Protein AF-A0A6M3KMZ5-F1 (afdb_monomer_lite)

Radius of gyration: 20.12 Å; chains: 1; bounding box: 48×30×48 Å

Foldseek 3Di:
DDPLPVLLVVLLVVLVVVCVDPVRVVPDDDSVVSSVRSVVNSVVVVDDVCPPPDPVNVVVVVVVVCVVPVDDPDDDPDD

Sequence (79 aa):
MSLRDDGMELARERAAQAWCTPETKKIIMDTILAEAFAKILNEIWSQPWLGNAKTSELIDELRTRCEMNGTLDYRTVQG

Organism: NCBI:txid1070528

Structure (mmCIF, N/CA/C/O backbone):
data_AF-A0A6M3KMZ5-F1
#
_entry.id   AF-A0A6M3KMZ5-F1
#
loop_
_atom_site.group_PDB
_atom_site.id
_atom_site.type_symbol
_atom_site.label_atom_id
_atom_site.label_alt_id
_atom_site.label_comp_id
_atom_site.label_asym_id
_atom_site.label_entity_id
_atom_site.label_seq_id
_atom_site.pdbx_PDB_ins_code
_atom_site.Cartn_x
_atom_site.Cartn_y
_atom_site.Cartn_z
_atom_site.occupancy
_atom_site.B_iso_or_equiv
_atom_site.auth_seq_id
_atom_site.auth_comp_id
_atom_site.auth_asym_id
_atom_site.auth_atom_id
_atom_site.pdbx_PDB_model_num
ATOM 1 N N . MET A 1 1 ? -2.576 -20.662 -7.721 1.00 46.06 1 MET A N 1
ATOM 2 C CA . MET A 1 1 ? -2.296 -19.460 -6.916 1.00 46.06 1 MET A CA 1
ATOM 3 C C . MET A 1 1 ? -2.049 -18.334 -7.905 1.00 46.06 1 MET A C 1
ATOM 5 O O . MET A 1 1 ? -1.139 -18.449 -8.715 1.00 46.06 1 MET A O 1
ATOM 9 N N . SER A 1 2 ? -2.993 -17.399 -8.009 1.00 45.97 2 SER A N 1
ATOM 10 C CA . SER A 1 2 ? -3.029 -16.379 -9.063 1.00 45.97 2 SER A CA 1
ATOM 11 C C . SER A 1 2 ? -2.233 -15.162 -8.603 1.00 45.97 2 SER A C 1
ATOM 13 O O . SER A 1 2 ? -2.571 -14.588 -7.577 1.00 45.97 2 SER A O 1
ATOM 15 N N . LEU A 1 3 ? -1.235 -14.737 -9.382 1.00 51.72 3 LEU A N 1
ATOM 16 C CA . LEU A 1 3 ? -0.359 -13.572 -9.134 1.00 51.72 3 LEU A CA 1
ATOM 17 C C . LEU A 1 3 ? -1.098 -12.225 -8.929 1.00 51.72 3 LEU A C 1
ATOM 19 O O . LEU A 1 3 ? -0.459 -11.195 -8.745 1.00 51.72 3 LEU A O 1
ATOM 23 N N . ARG A 1 4 ? -2.435 -12.206 -9.012 1.00 54.91 4 ARG A N 1
ATOM 24 C CA . ARG A 1 4 ? -3.278 -11.016 -8.831 1.00 54.91 4 ARG A CA 1
ATOM 25 C C . ARG A 1 4 ? -3.810 -10.844 -7.404 1.00 54.91 4 ARG A C 1
ATOM 27 O O . ARG A 1 4 ? -4.184 -9.727 -7.067 1.00 54.91 4 ARG A O 1
ATOM 34 N N . ASP A 1 5 ? -3.845 -11.902 -6.591 1.00 59.72 5 ASP A N 1
ATOM 35 C CA . ASP A 1 5 ? -4.407 -11.829 -5.231 1.00 59.72 5 ASP A CA 1
ATOM 36 C C . ASP A 1 5 ? 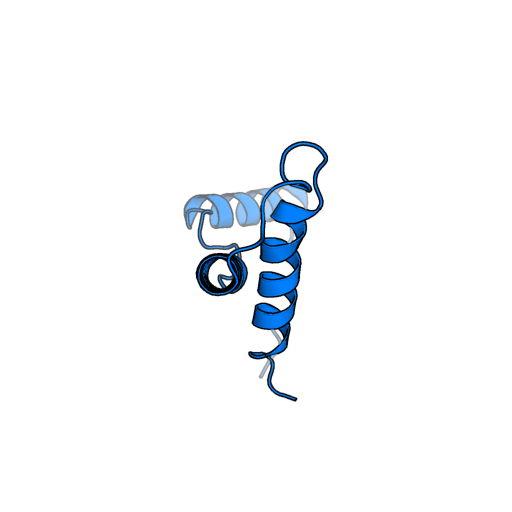-3.401 -11.275 -4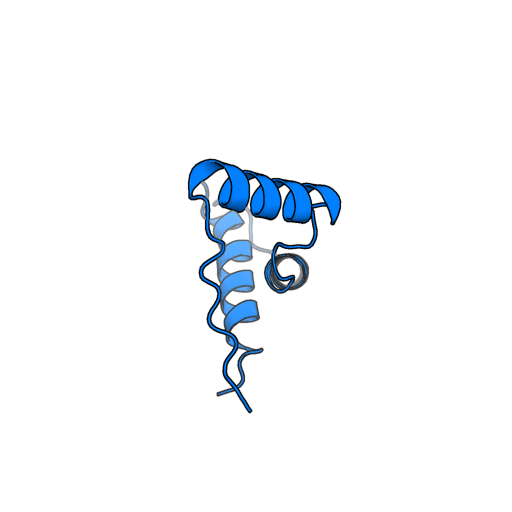.206 1.00 59.72 5 ASP A C 1
ATOM 38 O O . ASP A 1 5 ? -3.780 -10.471 -3.353 1.00 59.72 5 ASP A O 1
ATOM 42 N N . ASP A 1 6 ? -2.111 -11.596 -4.352 1.00 70.81 6 ASP A N 1
ATOM 43 C CA . ASP A 1 6 ? -1.064 -11.227 -3.383 1.00 70.81 6 ASP A CA 1
ATOM 44 C C . ASP A 1 6 ? -0.857 -9.695 -3.261 1.00 70.81 6 ASP A C 1
ATOM 46 O O . ASP A 1 6 ? -0.533 -9.178 -2.191 1.00 70.81 6 ASP A O 1
ATOM 50 N N . GLY A 1 7 ? -1.084 -8.933 -4.341 1.00 83.50 7 GLY A N 1
ATOM 51 C CA . GLY A 1 7 ? -0.940 -7.466 -4.339 1.00 83.50 7 GLY A CA 1
ATOM 52 C C . GLY A 1 7 ? -2.043 -6.742 -3.559 1.00 83.50 7 GLY A C 1
ATOM 53 O O . GLY A 1 7 ? -1.783 -5.766 -2.850 1.00 83.50 7 GLY A O 1
ATOM 54 N N . MET A 1 8 ? -3.274 -7.256 -3.630 1.00 92.88 8 MET A N 1
ATOM 55 C CA . MET A 1 8 ? -4.411 -6.687 -2.904 1.00 92.88 8 MET A CA 1
ATOM 56 C C . MET A 1 8 ? -4.312 -6.931 -1.400 1.00 92.88 8 MET A C 1
ATOM 58 O O . MET A 1 8 ? -4.709 -6.065 -0.621 1.00 92.88 8 MET A O 1
ATOM 62 N N . GLU A 1 9 ? -3.784 -8.080 -0.981 1.00 92.81 9 GLU A N 1
ATOM 63 C CA . GLU A 1 9 ? -3.550 -8.375 0.435 1.00 92.81 9 GLU A CA 1
ATOM 64 C C . GLU A 1 9 ? -2.555 -7.380 1.043 1.00 92.81 9 GLU A C 1
ATOM 66 O O . GLU A 1 9 ? -2.888 -6.684 2.005 1.00 92.81 9 GLU A O 1
ATOM 71 N N . LEU A 1 10 ? -1.402 -7.191 0.393 1.00 90.94 10 LEU A N 1
ATOM 72 C CA . LEU A 1 10 ? -0.416 -6.193 0.807 1.00 90.94 10 LEU A CA 1
ATOM 73 C C . LEU A 1 10 ? -1.012 -4.777 0.842 1.00 90.94 10 LEU A C 1
ATOM 75 O O . LEU A 1 10 ? -0.760 -4.009 1.770 1.00 90.94 10 LEU A O 1
ATOM 79 N N . ALA A 1 11 ? -1.818 -4.409 -0.152 1.00 94.25 11 ALA A N 1
ATOM 80 C CA . ALA A 1 11 ? -2.434 -3.090 -0.200 1.00 94.25 11 ALA A CA 1
ATOM 81 C C . ALA A 1 11 ? -3.436 -2.850 0.942 1.00 94.25 11 ALA A C 1
ATOM 83 O O . ALA A 1 11 ? -3.481 -1.747 1.494 1.00 94.25 11 ALA A O 1
ATOM 84 N N . ARG A 1 12 ? -4.191 -3.876 1.352 1.00 95.69 12 ARG A N 1
ATOM 85 C CA . ARG A 1 12 ? -5.088 -3.809 2.518 1.00 95.69 12 ARG A CA 1
ATOM 86 C C . ARG A 1 12 ? -4.324 -3.631 3.816 1.00 95.69 12 ARG A C 1
ATOM 88 O O . ARG A 1 12 ? -4.670 -2.750 4.600 1.00 95.69 12 ARG A O 1
ATOM 95 N N . GLU A 1 13 ? -3.273 -4.419 4.030 1.00 94.62 13 GLU A N 1
ATOM 96 C CA . GLU A 1 13 ? -2.423 -4.288 5.217 1.00 94.62 13 GLU A CA 1
ATOM 97 C C . GLU A 1 13 ? -1.856 -2.872 5.337 1.00 94.62 13 GLU A C 1
ATOM 99 O O . GLU A 1 13 ? -1.858 -2.270 6.411 1.00 94.62 13 GLU A O 1
ATOM 104 N N . ARG A 1 14 ? -1.411 -2.307 4.213 1.00 94.56 14 ARG A N 1
ATOM 105 C CA . ARG A 1 14 ? -0.820 -0.969 4.159 1.00 94.56 14 ARG A CA 1
ATOM 106 C C . ARG A 1 14 ? -1.844 0.138 4.369 1.00 94.56 14 ARG A C 1
ATOM 108 O O . ARG A 1 14 ? -1.539 1.097 5.072 1.00 94.56 14 ARG A O 1
ATOM 115 N N . ALA A 1 15 ? -3.056 -0.009 3.841 1.00 95.38 15 ALA A N 1
ATOM 116 C CA . ALA A 1 15 ? -4.152 0.905 4.147 1.00 95.38 15 ALA A CA 1
ATOM 117 C C . ALA A 1 15 ? -4.515 0.861 5.644 1.00 95.38 15 ALA A C 1
ATOM 119 O O . ALA A 1 15 ? -4.656 1.907 6.275 1.00 95.38 15 ALA A O 1
ATOM 120 N N . ALA A 1 16 ? -4.586 -0.333 6.241 1.00 94.69 16 ALA A N 1
ATOM 121 C CA . ALA A 1 16 ? -4.899 -0.505 7.660 1.00 94.69 16 ALA A CA 1
ATOM 122 C C . ALA A 1 16 ? -3.804 0.048 8.593 1.00 94.69 16 ALA A C 1
ATOM 124 O O . ALA A 1 16 ? -4.120 0.590 9.653 1.00 94.69 16 ALA A O 1
ATOM 125 N N . GLN A 1 17 ? -2.526 -0.006 8.194 1.00 94.88 17 GLN A N 1
ATOM 126 C CA . GLN A 1 17 ? -1.410 0.574 8.961 1.00 94.88 17 GLN A CA 1
ATOM 127 C C . GLN A 1 17 ? -1.597 2.065 9.265 1.00 94.88 17 GLN A C 1
ATOM 129 O O . GLN A 1 17 ? -1.099 2.540 10.288 1.00 94.88 17 GLN A O 1
ATOM 134 N N . ALA A 1 18 ? -2.353 2.794 8.437 1.00 94.62 18 ALA A N 1
ATOM 135 C CA . ALA A 1 18 ? -2.664 4.196 8.680 1.00 94.62 18 ALA A CA 1
ATOM 136 C C . ALA A 1 18 ? -3.439 4.424 9.985 1.00 94.62 18 ALA A C 1
ATOM 138 O O . ALA A 1 18 ? -3.389 5.536 10.492 1.00 94.62 18 ALA A O 1
ATOM 139 N N . TRP A 1 19 ? -4.094 3.405 10.557 1.00 96.00 19 TRP A N 1
ATOM 140 C CA . TRP A 1 19 ? -4.775 3.447 11.861 1.00 96.00 19 TRP A CA 1
ATOM 141 C C . TRP A 1 19 ? -3.927 2.928 13.024 1.00 96.00 19 TRP A C 1
ATOM 143 O O . TRP A 1 19 ? -4.384 2.905 14.162 1.00 96.00 19 TRP A O 1
ATOM 153 N N . CYS A 1 20 ? -2.690 2.510 12.782 1.00 95.38 20 CYS A N 1
ATOM 154 C CA . CYS A 1 20 ? -1.802 2.036 13.839 1.00 95.38 20 CYS A CA 1
ATOM 155 C C . CYS A 1 20 ? -0.857 3.131 14.360 1.00 95.38 20 CYS A C 1
ATOM 157 O O . CYS A 1 20 ? -0.112 2.886 15.312 1.00 95.38 20 CYS A O 1
ATOM 159 N N . THR A 1 21 ? -0.868 4.333 13.772 1.00 94.88 21 THR A N 1
ATOM 160 C CA . THR A 1 21 ? 0.041 5.419 14.169 1.00 94.88 21 THR A CA 1
ATOM 161 C C . THR A 1 21 ? -0.446 6.126 15.439 1.00 94.88 21 THR A C 1
ATOM 163 O O . THR A 1 21 ? -1.640 6.106 15.751 1.00 94.88 21 THR A O 1
ATOM 166 N N . PRO A 1 22 ? 0.444 6.760 16.224 1.00 97.69 22 PRO A N 1
ATOM 167 C CA . PRO A 1 22 ? 0.047 7.491 17.428 1.00 97.69 22 PRO A CA 1
ATOM 168 C C . PRO A 1 22 ? -1.055 8.536 17.204 1.00 97.69 22 PRO A C 1
ATOM 170 O O . PRO A 1 22 ? -1.890 8.727 18.092 1.00 97.69 22 PRO A O 1
ATOM 173 N N . GLU A 1 23 ? -1.058 9.178 16.036 1.00 96.88 23 GLU A N 1
ATOM 174 C CA . GLU A 1 23 ? -1.966 10.254 15.637 1.00 96.88 23 GLU A CA 1
ATOM 175 C C . GLU A 1 23 ? -3.369 9.737 15.303 1.00 96.88 23 GLU A C 1
ATOM 177 O O . GLU A 1 23 ? -4.361 10.402 15.595 1.00 96.88 23 GLU A O 1
ATOM 182 N N . THR A 1 24 ? -3.466 8.542 14.723 1.00 95.56 24 THR A N 1
ATOM 183 C CA . THR A 1 24 ? -4.712 8.006 14.157 1.00 95.56 24 THR A CA 1
ATOM 184 C C . THR A 1 24 ? -5.258 6.796 14.908 1.00 95.56 24 THR A C 1
ATOM 186 O O . THR A 1 24 ? -6.430 6.474 14.740 1.00 95.56 24 THR A O 1
ATOM 189 N N . LYS A 1 25 ? -4.489 6.165 15.809 1.00 95.06 25 LYS A N 1
ATOM 190 C CA . LYS A 1 25 ? -4.898 4.957 16.561 1.00 95.06 25 LYS A CA 1
ATOM 191 C C . LYS A 1 25 ? -6.152 5.087 17.417 1.00 95.06 25 LYS A C 1
ATOM 193 O O . LYS A 1 25 ? -6.666 4.088 17.909 1.00 95.06 25 LYS A O 1
ATOM 198 N N . LYS A 1 26 ? -6.606 6.315 17.673 1.00 96.75 26 LYS A N 1
ATOM 199 C CA . LYS A 1 26 ? -7.849 6.588 18.411 1.00 96.75 26 LYS A CA 1
ATOM 200 C C . LYS A 1 26 ? -9.059 6.775 17.491 1.00 96.75 26 LYS A C 1
ATOM 202 O O . LYS A 1 26 ? -10.179 6.848 17.986 1.00 96.75 26 LYS A O 1
ATOM 207 N N . ILE A 1 27 ? -8.842 6.896 16.185 1.00 96.25 27 ILE A N 1
ATOM 208 C CA . ILE A 1 27 ? -9.892 7.052 15.182 1.00 96.25 27 ILE A CA 1
ATOM 209 C C . ILE A 1 27 ? -10.456 5.662 14.883 1.00 96.25 27 ILE A C 1
ATOM 211 O O . ILE A 1 27 ? -9.704 4.706 14.710 1.00 96.25 27 ILE A O 1
ATOM 215 N N . ILE A 1 28 ? -11.782 5.535 14.826 1.00 96.50 28 ILE A N 1
ATOM 216 C CA . ILE A 1 28 ? -12.425 4.284 14.410 1.00 96.50 28 ILE A CA 1
ATOM 217 C C . ILE A 1 28 ? -12.129 4.067 12.923 1.00 96.50 28 ILE A C 1
ATOM 219 O O . ILE A 1 28 ? -12.301 4.978 12.113 1.00 96.50 28 ILE A O 1
ATOM 223 N N . MET A 1 29 ? -11.670 2.869 12.567 1.00 95.31 29 MET A N 1
ATOM 224 C CA . MET A 1 29 ? -11.396 2.522 11.176 1.00 95.31 29 MET A CA 1
ATOM 225 C C . MET A 1 29 ? -12.696 2.342 10.396 1.00 95.31 29 MET A C 1
ATOM 227 O O . MET A 1 29 ? -13.512 1.482 10.724 1.00 95.31 29 MET A O 1
ATOM 231 N N . ASP A 1 30 ? -12.855 3.134 9.338 1.00 96.19 30 ASP A N 1
ATOM 232 C CA . ASP A 1 30 ? -13.879 2.912 8.323 1.00 96.19 30 ASP A CA 1
ATOM 233 C C . ASP A 1 30 ? -13.358 1.869 7.329 1.00 96.1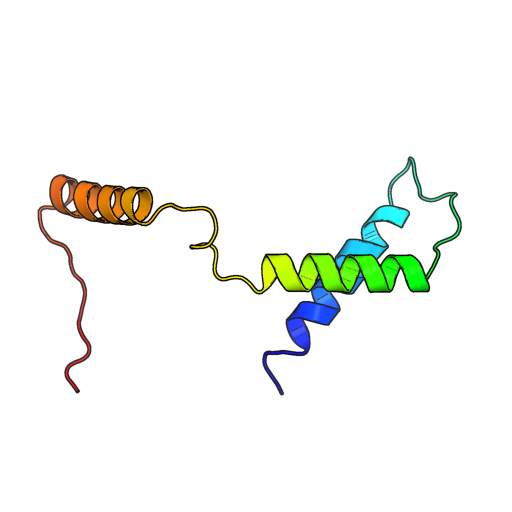9 30 ASP A C 1
ATOM 235 O O . ASP A 1 30 ? -12.423 2.113 6.562 1.00 96.19 30 ASP A O 1
ATOM 239 N N . THR A 1 31 ? -13.951 0.681 7.369 1.00 94.94 31 THR A N 1
ATOM 240 C CA . THR A 1 31 ? -13.533 -0.458 6.549 1.00 94.94 31 THR A CA 1
ATOM 241 C C . THR A 1 31 ? -13.820 -0.257 5.062 1.00 94.94 31 THR A C 1
ATOM 243 O O . THR A 1 31 ? -13.069 -0.770 4.232 1.00 94.94 31 THR A O 1
ATOM 246 N N . ILE A 1 32 ? -14.856 0.509 4.702 1.00 96.88 32 ILE A N 1
ATOM 247 C CA . ILE A 1 32 ? -15.186 0.818 3.304 1.00 96.88 32 ILE A CA 1
ATOM 248 C C . ILE A 1 32 ? -14.119 1.749 2.737 1.00 96.88 32 ILE A C 1
ATOM 250 O O . ILE A 1 32 ? -13.617 1.529 1.632 1.00 96.88 32 ILE A O 1
ATOM 254 N N . LEU A 1 33 ? -13.738 2.763 3.513 1.00 95.31 33 LEU A N 1
ATOM 255 C CA . LEU A 1 33 ? -12.694 3.699 3.121 1.00 95.31 33 LEU A 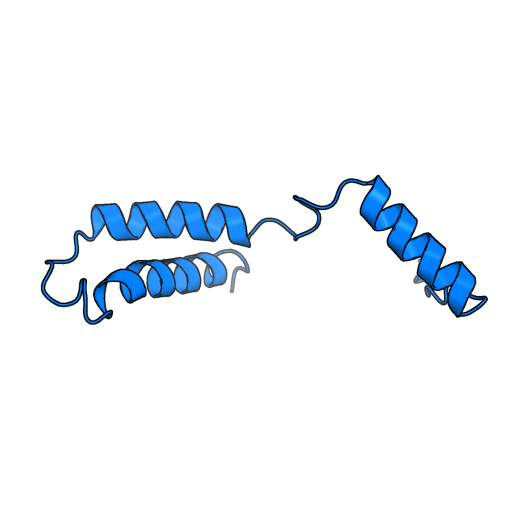CA 1
ATOM 256 C C . LEU A 1 33 ? -11.318 3.021 3.052 1.00 95.31 33 LEU A C 1
ATOM 258 O O . LEU A 1 33 ? -10.576 3.248 2.098 1.00 95.31 33 LEU A O 1
ATOM 262 N N . ALA A 1 34 ? -10.990 2.154 4.013 1.00 95.75 34 ALA A N 1
ATOM 263 C CA . ALA A 1 34 ? -9.744 1.388 4.002 1.00 95.75 34 ALA A CA 1
ATOM 264 C C . ALA A 1 34 ? -9.631 0.490 2.756 1.00 95.75 34 ALA A C 1
ATOM 266 O O . ALA A 1 34 ? -8.586 0.467 2.105 1.00 95.75 34 ALA A O 1
ATOM 267 N N . GLU A 1 35 ? -10.715 -0.185 2.362 1.00 95.56 35 GLU A N 1
ATOM 268 C CA . GLU A 1 35 ? -10.744 -1.002 1.142 1.00 95.56 35 GLU A CA 1
ATOM 269 C C . GLU A 1 35 ? -10.627 -0.142 -0.130 1.00 95.56 35 GLU A C 1
ATOM 271 O O . GLU A 1 35 ? -9.974 -0.541 -1.096 1.00 95.56 35 GLU A O 1
ATOM 276 N N . ALA A 1 36 ? -11.223 1.056 -0.147 1.00 96.69 36 ALA A N 1
ATOM 277 C CA . ALA A 1 36 ? -11.062 1.997 -1.255 1.00 96.69 36 ALA A CA 1
ATOM 278 C C . ALA A 1 36 ? -9.601 2.457 -1.404 1.00 96.69 36 ALA A C 1
ATOM 280 O O . ALA A 1 36 ? -9.070 2.447 -2.515 1.00 96.69 36 ALA A O 1
ATOM 281 N N . PHE A 1 37 ? -8.921 2.780 -0.299 1.00 95.88 37 PHE A N 1
ATOM 282 C CA . PHE A 1 37 ? -7.492 3.109 -0.317 1.00 95.88 37 PHE A CA 1
ATOM 283 C C . PHE A 1 37 ? -6.624 1.928 -0.747 1.00 95.88 37 PHE A C 1
ATOM 285 O O . PHE A 1 37 ? -5.704 2.114 -1.541 1.00 95.88 37 PHE A O 1
ATOM 292 N N . ALA A 1 38 ? -6.932 0.713 -0.289 1.00 95.56 38 ALA A N 1
ATOM 293 C CA . ALA A 1 38 ? -6.218 -0.489 -0.705 1.00 95.56 38 ALA A CA 1
ATOM 294 C C . ALA A 1 38 ? -6.278 -0.693 -2.228 1.00 95.56 38 ALA A C 1
ATOM 296 O O . ALA A 1 38 ? -5.263 -0.990 -2.852 1.00 95.56 38 ALA A O 1
ATOM 297 N N . LYS A 1 39 ? -7.433 -0.458 -2.862 1.00 94.50 39 LYS A N 1
ATOM 298 C CA . LYS A 1 39 ? -7.556 -0.533 -4.329 1.00 94.50 39 LYS A CA 1
ATOM 299 C C . LYS A 1 39 ? -6.653 0.473 -5.040 1.00 94.50 39 LYS A C 1
ATOM 301 O O . LYS A 1 39 ? -5.966 0.089 -5.980 1.00 94.50 39 LYS A O 1
ATOM 306 N N . ILE A 1 40 ? -6.610 1.718 -4.560 1.00 93.50 40 ILE A N 1
ATOM 307 C CA . ILE A 1 40 ? -5.743 2.774 -5.113 1.00 93.50 40 ILE A CA 1
ATOM 308 C C . ILE A 1 40 ? -4.263 2.393 -4.964 1.00 93.50 40 ILE A C 1
ATOM 310 O O . ILE A 1 40 ? -3.487 2.513 -5.909 1.00 93.50 40 ILE A O 1
ATOM 314 N N . LEU A 1 41 ? -3.863 1.900 -3.788 1.00 90.75 41 LEU A N 1
ATOM 315 C CA . LEU A 1 41 ? -2.488 1.469 -3.528 1.00 90.75 41 LEU A CA 1
ATOM 316 C C . LEU A 1 41 ? -2.081 0.299 -4.425 1.00 90.75 41 LEU A C 1
ATOM 318 O O . LEU A 1 41 ? -1.010 0.337 -5.027 1.00 90.75 41 LEU A O 1
ATOM 322 N N . ASN A 1 42 ? -2.942 -0.712 -4.549 1.00 90.62 42 ASN A N 1
ATOM 323 C CA . ASN A 1 42 ? -2.688 -1.852 -5.421 1.00 90.62 42 ASN A CA 1
ATOM 324 C C . ASN A 1 42 ? -2.595 -1.423 -6.890 1.00 90.62 42 ASN A C 1
ATOM 326 O O . ASN A 1 42 ? -1.711 -1.886 -7.602 1.00 90.62 42 ASN A O 1
ATOM 330 N N . GLU A 1 43 ? -3.460 -0.512 -7.343 1.00 87.19 43 GLU A N 1
ATOM 331 C CA . GLU A 1 43 ? -3.397 0.036 -8.699 1.00 87.19 43 GLU A CA 1
ATOM 332 C C . GLU A 1 43 ? -2.036 0.685 -8.970 1.00 87.19 43 GLU A C 1
ATOM 334 O O . GLU A 1 43 ? -1.397 0.341 -9.960 1.00 87.19 43 GLU A O 1
ATOM 339 N N . ILE A 1 44 ? -1.547 1.535 -8.063 1.00 84.00 44 ILE A N 1
ATOM 340 C CA . ILE A 1 44 ? -0.250 2.214 -8.198 1.00 84.00 44 ILE A CA 1
ATOM 341 C C . ILE A 1 44 ? 0.918 1.220 -8.144 1.00 84.00 44 ILE A C 1
ATOM 343 O O . ILE A 1 44 ? 1.825 1.297 -8.969 1.00 84.00 44 ILE A O 1
ATOM 347 N N . TRP A 1 45 ? 0.919 0.285 -7.191 1.00 81.56 45 TRP A N 1
ATOM 348 C CA . TRP A 1 45 ? 2.023 -0.667 -7.006 1.00 81.56 45 TRP A CA 1
ATOM 349 C C . TRP A 1 45 ? 2.061 -1.788 -8.036 1.00 81.56 45 TRP A C 1
ATOM 351 O O . TRP A 1 45 ? 3.126 -2.346 -8.288 1.00 81.56 45 TRP A O 1
ATOM 361 N N . SER A 1 46 ? 0.922 -2.110 -8.645 1.00 75.94 46 SER A N 1
ATOM 362 C CA . SER A 1 46 ? 0.855 -3.069 -9.748 1.00 75.94 46 SER A CA 1
ATOM 363 C C . SER A 1 46 ? 1.446 -2.524 -11.049 1.00 75.94 46 SER A C 1
ATOM 365 O O . SER A 1 46 ? 1.714 -3.301 -11.967 1.00 75.94 46 SER A O 1
ATOM 367 N N . GLN A 1 47 ? 1.685 -1.211 -11.137 1.00 71.44 47 GLN A N 1
ATOM 368 C CA . GLN A 1 47 ? 2.384 -0.640 -12.278 1.00 71.44 47 GLN A CA 1
ATOM 369 C C . GLN A 1 47 ? 3.876 -1.003 -12.194 1.00 71.44 47 GLN A C 1
ATOM 371 O O . GLN A 1 47 ? 4.534 -0.666 -11.205 1.00 71.44 47 GLN A O 1
ATOM 376 N N . PRO A 1 48 ? 4.458 -1.646 -13.224 1.00 58.78 48 PRO A N 1
ATOM 377 C CA . PRO A 1 48 ? 5.901 -1.799 -13.309 1.00 58.78 48 PRO A CA 1
ATOM 378 C C . PRO A 1 48 ? 6.492 -0.389 -13.327 1.00 58.78 48 PRO A C 1
ATOM 380 O O . PRO A 1 48 ? 6.113 0.441 -14.151 1.00 58.78 48 PRO A O 1
ATOM 383 N N . TRP A 1 49 ? 7.396 -0.090 -12.403 1.00 57.00 49 TRP A N 1
ATOM 384 C CA . TRP A 1 49 ? 8.022 1.219 -12.150 1.00 57.00 49 TRP A CA 1
ATOM 385 C C . TRP A 1 49 ? 8.847 1.812 -13.319 1.00 57.00 49 TRP A C 1
ATOM 387 O O . TRP A 1 49 ? 9.728 2.637 -13.110 1.00 57.00 49 TRP A O 1
ATOM 397 N N . LEU A 1 50 ? 8.533 1.466 -14.566 1.00 48.16 50 LEU A N 1
ATOM 398 C CA . LEU A 1 50 ? 8.738 2.326 -15.730 1.00 48.16 50 LEU A CA 1
ATOM 399 C C . LEU A 1 50 ? 7.816 3.565 -15.722 1.00 48.16 50 LEU A C 1
ATOM 401 O O . LEU A 1 50 ? 8.116 4.536 -16.399 1.00 48.16 50 LEU A O 1
ATOM 405 N N . GLY A 1 51 ? 6.708 3.569 -14.968 1.00 51.88 51 GLY A N 1
ATOM 406 C CA . GLY A 1 51 ? 5.615 4.543 -15.149 1.00 51.88 51 GLY A CA 1
ATOM 407 C C . GLY A 1 51 ? 5.924 6.033 -14.917 1.00 51.88 51 GLY A C 1
ATOM 408 O O . GLY A 1 51 ? 5.236 6.871 -15.491 1.00 51.88 51 GLY A O 1
ATOM 409 N N . ASN A 1 52 ? 6.950 6.375 -14.126 1.00 49.69 52 ASN A N 1
ATOM 410 C CA . ASN A 1 52 ? 7.409 7.766 -13.949 1.00 49.69 52 ASN A CA 1
ATOM 411 C C . ASN A 1 52 ? 8.770 8.045 -14.596 1.00 49.69 52 ASN A C 1
ATOM 413 O O . ASN A 1 52 ? 9.184 9.201 -14.629 1.00 49.69 52 ASN A O 1
ATOM 417 N N . ALA A 1 53 ? 9.454 7.015 -15.098 1.00 55.19 53 ALA A N 1
ATOM 418 C CA . ALA A 1 53 ? 10.665 7.206 -15.870 1.00 55.19 53 ALA A CA 1
ATOM 419 C C . ALA A 1 53 ? 10.254 7.503 -17.315 1.00 55.19 53 ALA A C 1
ATOM 421 O O . ALA A 1 53 ? 9.655 6.666 -17.993 1.00 55.19 53 ALA A O 1
ATOM 422 N N . LYS A 1 54 ? 10.563 8.695 -17.821 1.00 58.69 54 LYS A N 1
ATOM 423 C CA . LYS A 1 54 ? 10.444 8.966 -19.254 1.00 58.69 54 LYS A CA 1
ATOM 424 C C . LYS A 1 54 ? 11.294 7.944 -20.002 1.00 58.69 54 LYS A C 1
ATOM 426 O O . LYS A 1 54 ? 12.381 7.586 -19.559 1.00 58.69 54 LYS A O 1
ATOM 431 N N . THR A 1 55 ? 10.860 7.552 -21.197 1.00 64.50 55 THR A N 1
ATOM 432 C CA . THR A 1 55 ? 11.668 6.736 -22.120 1.00 64.50 55 THR A CA 1
ATOM 433 C C . THR A 1 55 ? 13.103 7.267 -22.257 1.00 64.50 55 THR A C 1
ATOM 435 O O . THR A 1 55 ? 14.036 6.485 -22.383 1.00 64.50 55 THR A O 1
ATOM 438 N N . SER A 1 56 ? 13.297 8.588 -22.165 1.00 69.44 56 SER A N 1
ATOM 439 C CA . SER A 1 56 ? 14.618 9.224 -22.139 1.00 69.44 56 SER A CA 1
ATOM 440 C C . SER A 1 56 ? 15.471 8.838 -20.930 1.00 69.44 56 SER A C 1
ATOM 442 O O . SER A 1 56 ? 16.650 8.583 -21.103 1.00 69.44 56 SER A O 1
ATOM 444 N N . GLU A 1 57 ? 14.896 8.745 -19.731 1.00 71.69 57 GLU A N 1
ATOM 445 C CA . GLU A 1 57 ? 15.625 8.413 -18.498 1.00 71.69 57 GLU A CA 1
ATOM 446 C C . GLU A 1 57 ? 16.100 6.954 -18.508 1.00 71.69 57 GLU A C 1
ATOM 448 O O . GLU A 1 57 ? 17.188 6.651 -18.029 1.00 71.69 57 GLU A O 1
ATOM 453 N N . LEU A 1 58 ? 15.336 6.060 -19.143 1.00 74.00 58 LEU A N 1
ATOM 454 C CA . LEU A 1 58 ? 15.766 4.681 -19.396 1.00 74.00 58 LEU A CA 1
ATOM 455 C C . LEU A 1 58 ? 16.856 4.594 -20.455 1.00 74.00 58 LEU A C 1
ATOM 457 O O . LEU A 1 58 ? 17.810 3.841 -20.302 1.00 74.00 58 LEU A O 1
ATOM 461 N N . ILE A 1 59 ? 16.714 5.349 -21.545 1.00 79.06 59 ILE A N 1
ATOM 462 C CA . ILE A 1 59 ? 17.724 5.383 -22.605 1.00 79.06 59 ILE A CA 1
ATOM 463 C C . ILE A 1 59 ? 19.035 5.973 -22.076 1.00 79.06 59 ILE A C 1
ATOM 465 O O . ILE A 1 59 ? 20.099 5.461 -22.418 1.00 79.06 59 ILE A O 1
ATOM 469 N N . ASP A 1 60 ? 18.974 7.009 -21.242 1.00 76.88 60 ASP A N 1
ATOM 470 C CA . ASP A 1 60 ? 20.151 7.617 -20.623 1.00 76.88 60 ASP A CA 1
ATOM 471 C C . ASP A 1 60 ? 20.814 6.651 -19.637 1.00 76.88 60 ASP A C 1
ATOM 473 O O . ASP A 1 60 ? 22.029 6.488 -19.676 1.00 76.88 60 ASP A O 1
ATOM 477 N N . GLU A 1 61 ? 20.038 5.921 -18.835 1.00 77.44 61 GLU A N 1
ATOM 478 C CA . GLU A 1 61 ? 20.572 4.888 -17.945 1.00 77.44 61 GLU A CA 1
ATOM 479 C C . GLU A 1 61 ? 21.276 3.756 -18.713 1.00 77.44 61 GLU A C 1
ATOM 481 O O . GLU A 1 61 ? 22.407 3.377 -18.384 1.00 77.44 61 GLU A O 1
ATOM 486 N N . LEU A 1 62 ? 20.663 3.279 -19.800 1.00 79.62 62 LEU A N 1
ATOM 487 C CA . LEU A 1 62 ? 21.263 2.296 -20.702 1.00 79.62 62 LEU A CA 1
ATOM 488 C C . LEU A 1 62 ? 22.532 2.839 -21.373 1.00 79.62 62 LEU A C 1
ATOM 490 O O . LEU A 1 62 ? 23.527 2.116 -21.474 1.00 79.62 62 LEU A O 1
ATOM 494 N N . ARG A 1 63 ? 22.531 4.107 -21.805 1.00 76.19 63 ARG A N 1
ATOM 495 C CA . ARG A 1 63 ? 23.692 4.768 -22.418 1.00 76.19 63 ARG A CA 1
ATOM 496 C C . ARG A 1 63 ? 24.841 4.900 -21.424 1.00 76.19 63 ARG A C 1
ATOM 498 O O . ARG A 1 63 ? 25.949 4.478 -21.740 1.00 76.19 63 ARG A O 1
ATOM 505 N N . THR A 1 64 ? 24.584 5.399 -20.217 1.00 77.62 64 THR A N 1
ATOM 506 C CA . THR A 1 64 ? 25.600 5.527 -19.164 1.00 77.62 64 THR A CA 1
ATOM 507 C C . THR A 1 64 ? 26.223 4.171 -18.830 1.00 77.62 64 THR A C 1
ATOM 509 O O . THR A 1 64 ? 27.441 4.067 -18.714 1.00 77.62 64 THR A O 1
ATOM 512 N N . ARG A 1 65 ? 25.429 3.094 -18.766 1.00 71.00 65 ARG A N 1
ATOM 513 C CA . ARG A 1 65 ? 25.954 1.731 -18.570 1.00 71.00 65 ARG A CA 1
ATOM 514 C C . ARG A 1 65 ? 26.865 1.267 -19.715 1.00 71.00 65 ARG A C 1
ATOM 516 O O . ARG A 1 65 ? 27.879 0.624 -19.444 1.00 71.00 65 ARG A O 1
ATOM 523 N N . CYS A 1 66 ? 26.548 1.611 -20.968 1.00 70.81 66 CYS A N 1
ATOM 524 C CA . CYS A 1 66 ? 27.422 1.337 -22.119 1.00 70.81 66 CYS A CA 1
ATOM 525 C C . CYS A 1 66 ? 28.749 2.090 -22.027 1.00 70.81 66 CYS A C 1
ATOM 527 O O . CYS A 1 66 ? 29.803 1.516 -22.287 1.00 70.81 66 CYS A O 1
ATOM 529 N N . GLU A 1 67 ? 28.688 3.373 -21.678 1.00 71.12 67 GLU A N 1
ATOM 530 C CA . GLU A 1 67 ? 29.845 4.269 -21.618 1.00 71.12 67 GLU A CA 1
ATOM 531 C C . GLU A 1 67 ? 30.786 3.912 -20.461 1.00 71.12 67 GLU A C 1
ATOM 533 O O . GLU A 1 67 ? 32.002 3.995 -20.612 1.00 71.12 67 GLU A O 1
ATOM 538 N N . MET A 1 68 ? 30.241 3.464 -19.325 1.00 66.81 68 MET A N 1
ATOM 539 C CA . MET A 1 68 ? 31.030 3.091 -18.146 1.00 66.81 68 MET A CA 1
ATOM 540 C C . MET A 1 68 ? 31.723 1.729 -18.277 1.00 66.81 68 MET A C 1
ATOM 542 O O . MET A 1 68 ? 32.854 1.586 -17.820 1.00 66.81 68 MET A O 1
ATOM 546 N N . ASN A 1 69 ? 31.071 0.734 -18.891 1.00 60.72 69 ASN A N 1
ATOM 547 C CA . ASN A 1 69 ? 31.579 -0.646 -18.924 1.00 60.72 69 ASN A CA 1
ATOM 548 C C . ASN A 1 69 ? 32.052 -1.106 -20.313 1.00 60.72 69 ASN A C 1
ATOM 550 O O . ASN A 1 69 ? 32.501 -2.243 -20.463 1.00 60.72 69 ASN A O 1
ATOM 554 N N . GLY A 1 70 ? 31.918 -0.274 -21.351 1.00 57.94 70 GLY A N 1
ATOM 555 C CA . GLY A 1 70 ? 32.334 -0.578 -22.728 1.00 57.94 70 GLY A CA 1
ATOM 556 C C . GLY A 1 70 ? 31.590 -1.743 -23.396 1.00 57.94 70 GLY A C 1
ATOM 557 O O . GLY A 1 70 ? 31.835 -2.033 -24.563 1.00 57.94 70 GLY A O 1
ATOM 558 N N . THR A 1 71 ? 30.683 -2.416 -22.681 1.00 58.62 71 THR A N 1
ATOM 559 C CA . THR A 1 71 ? 29.876 -3.543 -23.156 1.00 58.62 71 THR A CA 1
ATOM 560 C C . THR A 1 71 ? 28.542 -3.592 -22.409 1.00 58.62 71 THR A C 1
ATOM 562 O O . THR A 1 71 ? 28.488 -3.635 -21.182 1.00 58.62 71 THR A O 1
ATOM 565 N N . LEU A 1 72 ? 27.447 -3.592 -23.170 1.00 57.28 72 LEU A N 1
ATOM 566 C CA . LEU A 1 72 ? 26.119 -3.978 -22.698 1.00 57.28 72 LEU A CA 1
ATOM 567 C C . LEU A 1 72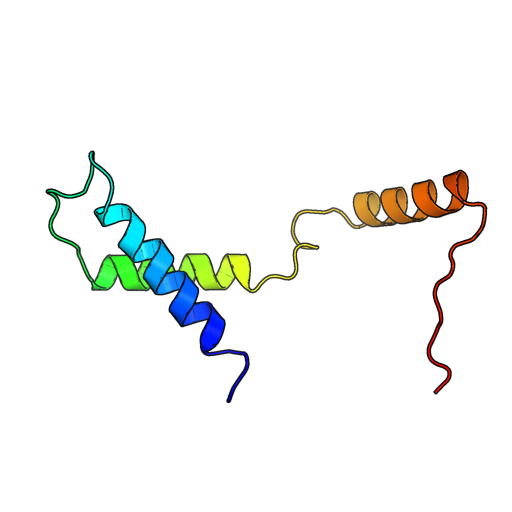 ? 26.069 -5.513 -22.769 1.00 57.28 72 LEU A C 1
ATOM 569 O O . LEU A 1 72 ? 25.761 -6.066 -23.822 1.00 57.28 72 LEU A O 1
ATOM 573 N N . ASP A 1 73 ? 26.430 -6.216 -21.692 1.00 58.88 73 ASP A N 1
ATOM 574 C CA . ASP A 1 73 ? 26.268 -7.677 -21.633 1.00 58.88 73 ASP A CA 1
ATOM 575 C C . ASP A 1 73 ? 24.792 -8.009 -21.364 1.00 58.88 73 ASP A C 1
ATOM 577 O O . ASP A 1 73 ? 24.370 -8.246 -20.232 1.00 58.88 73 ASP A O 1
ATOM 581 N N . TYR A 1 74 ? 23.970 -7.941 -22.413 1.00 57.66 74 TYR A N 1
ATOM 582 C CA . TYR A 1 74 ? 22.639 -8.533 -22.404 1.00 57.66 74 TYR A CA 1
ATOM 583 C C . TYR A 1 74 ? 22.700 -9.843 -23.189 1.00 57.66 74 TYR A C 1
ATOM 585 O O . TYR A 1 74 ? 22.916 -9.866 -24.399 1.00 57.66 74 TYR A O 1
ATOM 593 N N . ARG A 1 75 ? 22.491 -10.967 -22.499 1.00 55.09 75 ARG A N 1
ATOM 594 C CA . ARG A 1 75 ? 22.232 -12.238 -23.174 1.00 55.09 75 ARG A CA 1
ATOM 595 C C . ARG A 1 75 ? 20.814 -12.184 -23.717 1.00 55.09 75 ARG A C 1
ATOM 597 O O . ARG A 1 75 ? 19.855 -12.343 -22.964 1.00 55.09 75 ARG A O 1
ATOM 604 N N . THR A 1 76 ? 20.667 -11.976 -25.019 1.00 57.59 76 THR A N 1
ATOM 605 C CA . THR A 1 76 ? 19.446 -12.422 -25.683 1.00 57.59 76 THR A CA 1
ATOM 606 C C . THR A 1 76 ? 19.404 -13.940 -25.563 1.00 57.59 76 THR A C 1
ATOM 608 O O . THR A 1 76 ? 20.337 -14.640 -25.953 1.00 57.59 76 THR A O 1
ATOM 611 N N . VAL A 1 77 ? 18.337 -14.467 -24.965 1.00 57.19 77 VAL A N 1
ATOM 612 C CA . VAL A 1 77 ? 18.004 -15.881 -25.132 1.00 57.19 77 VAL A CA 1
ATOM 613 C C . VAL A 1 77 ? 17.739 -16.075 -26.621 1.00 57.19 77 VAL A C 1
ATOM 615 O O . VAL A 1 77 ? 16.785 -15.511 -27.154 1.00 57.19 77 VAL A O 1
ATOM 618 N N . GLN A 1 78 ? 18.632 -16.793 -27.303 1.00 45.06 78 GLN A N 1
ATOM 619 C CA . GLN A 1 78 ? 18.340 -17.298 -28.640 1.00 45.06 78 GLN A CA 1
ATOM 620 C C . GLN A 1 78 ? 17.123 -18.217 -28.514 1.00 45.06 78 GLN A C 1
ATOM 622 O O 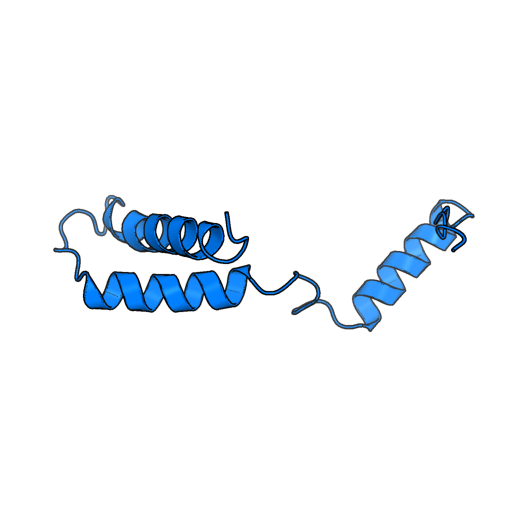. GLN A 1 78 ? 17.129 -19.132 -27.688 1.00 45.06 78 GLN A O 1
ATOM 627 N N . GLY A 1 79 ? 16.069 -17.890 -29.261 1.00 43.09 79 GLY A N 1
ATOM 628 C CA . GLY A 1 79 ? 14.923 -18.773 -29.461 1.00 43.09 79 GLY A CA 1
ATOM 629 C C . GLY A 1 79 ? 15.253 -19.917 -30.405 1.00 43.09 79 GLY A C 1
ATOM 630 O O . GLY A 1 79 ? 16.222 -19.774 -31.187 1.00 43.09 79 GLY A O 1
#

pLDDT: mean 77.86, std 17.67, range [43.09, 97.69]

Secondary structure (DSSP, 8-state):
--TTHHHHHHHHHHHHHTTSSTTTTTSPP-HHHHHHHHHHHHHHHTS-TTTTS-HHHHHHHHHHHHHHHS---------